Protein AF-A0A8R1HX27-F1 (afdb_monomer_lite)

Sequence (91 aa):
MELHINETWKYISKMPGGLNVTPKLHALLEHTIPFVQLHRTLGLTFEQGIEALHAAFNKFFLRFVSIRHPSEKYILCFRSLLYMNFINHSN

Organism: Caenorhabditis japonica (NCBI:txid281687)

Secondary structure (DSSP, 8-state):
-HHHHHHHHHHHTTSPTTPPPPHHHHIIIIIHHHHHHHHS-SSTT-THHHHHHHHHHHHHHHHTTT---HHHHHHHHHHHHHHTTSS----

Radius of gyration: 21.1 Å; chains: 1; bounding box: 50×17×49 Å

Structure (mmCIF, N/CA/C/O backbone):
data_AF-A0A8R1HX27-F1
#
_entry.id   AF-A0A8R1HX27-F1
#
loop_
_atom_site.group_PDB
_atom_site.id
_atom_site.type_symbol
_atom_site.label_atom_id
_atom_site.label_alt_id
_atom_site.label_comp_id
_atom_site.label_asym_id
_atom_site.label_entity_id
_atom_site.label_seq_id
_atom_site.pdbx_PDB_ins_code
_atom_site.Cartn_x
_atom_site.Cartn_y
_atom_site.Cartn_z
_atom_site.occupancy
_atom_site.B_iso_or_equiv
_atom_site.auth_seq_id
_atom_site.auth_comp_id
_atom_site.auth_asym_id
_atom_site.auth_atom_id
_atom_site.pdbx_PDB_model_num
ATOM 1 N N . MET A 1 1 ? 8.148 7.258 -20.013 1.00 79.50 1 MET A N 1
ATOM 2 C CA . MET A 1 1 ? 8.431 6.193 -19.024 1.00 79.50 1 MET A CA 1
ATOM 3 C C . MET A 1 1 ? 9.482 5.234 -19.561 1.00 79.50 1 MET A C 1
ATOM 5 O O . MET A 1 1 ? 10.517 5.104 -18.931 1.00 79.50 1 MET A O 1
ATOM 9 N N . GLU A 1 2 ? 9.274 4.654 -20.745 1.00 85.81 2 GLU A N 1
ATOM 10 C CA . GLU A 1 2 ? 10.221 3.719 -21.377 1.00 85.81 2 GLU A CA 1
ATOM 11 C C . GLU A 1 2 ? 11.626 4.308 -21.583 1.00 85.81 2 GLU A C 1
ATOM 13 O O . GLU A 1 2 ? 12.607 3.700 -21.169 1.00 85.81 2 GLU A O 1
ATOM 18 N N . LEU A 1 3 ? 11.722 5.545 -22.094 1.00 89.56 3 LEU A N 1
ATOM 19 C CA . LEU A 1 3 ? 12.992 6.277 -22.216 1.00 89.56 3 LEU A CA 1
ATOM 20 C C . LEU A 1 3 ? 13.787 6.288 -20.895 1.00 89.5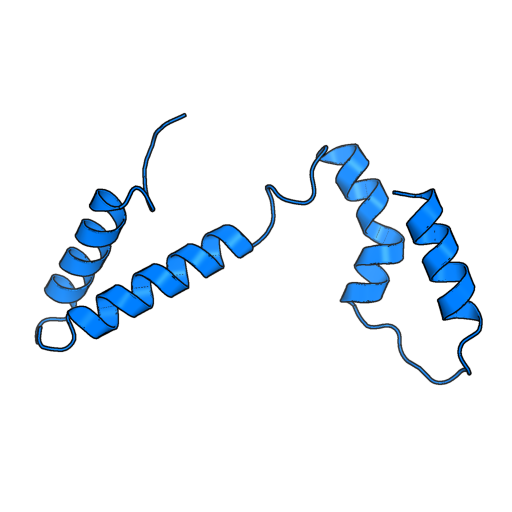6 3 LEU A C 1
ATOM 22 O O . LEU A 1 3 ? 14.963 5.949 -20.877 1.00 89.56 3 LEU A O 1
ATOM 26 N N . HIS A 1 4 ? 13.129 6.620 -19.783 1.00 89.25 4 HIS A N 1
ATOM 27 C CA . HIS A 1 4 ? 13.778 6.737 -18.475 1.00 89.25 4 HIS A CA 1
ATOM 28 C C . HIS A 1 4 ? 14.156 5.383 -17.865 1.00 89.25 4 HIS A C 1
ATOM 30 O O . HIS A 1 4 ? 15.161 5.287 -17.162 1.00 89.25 4 HIS A O 1
ATOM 36 N N . ILE A 1 5 ? 13.388 4.326 -18.145 1.00 90.00 5 ILE A N 1
ATOM 37 C CA . ILE A 1 5 ? 13.754 2.954 -17.762 1.00 90.00 5 ILE A CA 1
ATOM 38 C C . ILE A 1 5 ? 15.014 2.521 -18.523 1.00 90.00 5 ILE A C 1
ATOM 40 O O . ILE A 1 5 ? 15.959 2.024 -17.911 1.00 90.00 5 ILE A O 1
ATOM 44 N N . ASN A 1 6 ? 15.088 2.819 -19.822 1.00 89.25 6 ASN A N 1
ATOM 45 C CA . ASN A 1 6 ? 16.264 2.532 -20.646 1.00 89.25 6 ASN A CA 1
ATOM 46 C C . ASN A 1 6 ? 17.501 3.335 -20.205 1.00 89.25 6 ASN A C 1
ATOM 48 O O . ASN A 1 6 ? 18.613 2.803 -20.163 1.00 89.25 6 ASN A O 1
ATOM 52 N N . GLU A 1 7 ? 17.324 4.602 -19.823 1.00 91.94 7 GLU A N 1
ATOM 53 C CA . GLU A 1 7 ? 18.388 5.408 -19.217 1.00 91.94 7 GLU A CA 1
ATOM 54 C C . GLU A 1 7 ? 18.863 4.799 -17.896 1.00 91.94 7 GLU A C 1
ATOM 56 O O . GLU A 1 7 ? 20.066 4.655 -17.683 1.00 91.94 7 GLU A O 1
ATOM 61 N N . THR A 1 8 ? 17.935 4.371 -17.039 1.00 88.12 8 THR A N 1
ATOM 62 C CA . THR A 1 8 ? 18.244 3.732 -15.753 1.00 88.12 8 THR A CA 1
ATOM 63 C C . THR A 1 8 ? 19.063 2.456 -15.953 1.00 88.12 8 THR A C 1
ATOM 65 O O . THR A 1 8 ? 20.102 2.286 -15.311 1.00 88.12 8 THR A O 1
ATOM 68 N N . TRP A 1 9 ? 18.670 1.602 -16.903 1.00 86.56 9 TRP A N 1
ATOM 69 C CA . TRP A 1 9 ? 19.433 0.407 -17.266 1.00 86.56 9 TRP A CA 1
ATOM 70 C C . TRP A 1 9 ? 20.864 0.737 -17.701 1.00 86.56 9 TRP A C 1
ATOM 72 O O . TRP A 1 9 ? 21.813 0.127 -17.213 1.00 86.56 9 TRP A O 1
ATOM 82 N N . LYS A 1 10 ? 21.041 1.762 -18.544 1.00 88.56 10 LYS A N 1
ATOM 83 C CA . LYS A 1 10 ? 22.356 2.207 -19.039 1.00 88.56 10 LYS A CA 1
ATOM 84 C C . LYS A 1 10 ? 23.315 2.648 -17.926 1.00 88.56 10 LYS A C 1
ATOM 86 O O . LYS A 1 10 ? 24.532 2.579 -18.110 1.00 88.56 10 LYS A O 1
ATOM 91 N N . TYR A 1 11 ? 22.806 3.156 -16.804 1.00 87.69 11 TYR A N 1
ATOM 92 C CA . TYR A 1 11 ? 23.635 3.502 -15.646 1.00 87.69 11 TYR A CA 1
ATOM 93 C C . TYR A 1 11 ? 23.929 2.284 -14.771 1.00 87.69 11 TYR A C 1
ATOM 95 O O . TYR A 1 11 ? 25.073 2.096 -14.360 1.00 87.69 11 TYR A O 1
ATOM 103 N N . ILE A 1 12 ? 22.931 1.430 -14.540 1.00 85.88 12 ILE A N 1
ATOM 104 C CA . ILE A 1 12 ? 23.076 0.206 -13.740 1.00 85.88 12 ILE A CA 1
ATOM 105 C C . ILE A 1 12 ? 24.053 -0.770 -14.403 1.00 85.88 12 ILE A C 1
ATOM 107 O O . ILE A 1 12 ? 24.899 -1.345 -13.724 1.00 85.88 12 ILE A O 1
ATOM 111 N N . SER A 1 13 ? 24.024 -0.890 -15.732 1.00 83.50 13 SER A N 1
ATOM 112 C CA . SER A 1 13 ? 24.922 -1.763 -16.497 1.00 83.50 13 SER A CA 1
ATOM 113 C C . SER A 1 13 ? 26.400 -1.356 -16.424 1.00 83.50 13 SER A C 1
ATOM 115 O O . SER A 1 13 ? 27.264 -2.108 -16.866 1.00 83.50 13 SER A O 1
ATOM 117 N N . LYS A 1 14 ? 26.703 -0.153 -15.917 1.00 86.62 14 LYS A N 1
ATOM 118 C CA . LYS A 1 14 ? 28.071 0.349 -15.706 1.00 86.62 14 LYS A CA 1
ATOM 119 C C . LYS A 1 14 ? 28.580 0.109 -14.286 1.00 86.62 14 LYS A C 1
ATOM 121 O O . LYS A 1 14 ? 29.741 0.406 -14.009 1.00 86.62 14 LYS A O 1
ATOM 126 N N . MET A 1 15 ? 27.726 -0.366 -13.379 1.00 83.00 15 MET A N 1
ATOM 127 C CA . MET A 1 15 ? 28.147 -0.712 -12.026 1.00 83.00 15 MET A CA 1
ATOM 128 C C . MET A 1 15 ? 29.063 -1.945 -12.069 1.00 83.00 15 MET A C 1
ATOM 130 O O . MET A 1 15 ? 28.878 -2.816 -12.923 1.00 83.00 15 MET A O 1
ATOM 134 N N . PRO A 1 16 ? 30.071 -2.028 -11.184 1.00 79.62 16 PRO A N 1
ATOM 135 C CA . PRO A 1 16 ? 30.990 -3.160 -11.152 1.00 79.62 16 PRO A CA 1
ATOM 136 C C . PRO A 1 16 ? 30.240 -4.489 -10.968 1.00 79.62 16 PRO A C 1
ATOM 138 O O . PRO A 1 16 ? 29.264 -4.573 -10.220 1.00 79.62 16 PRO A O 1
ATOM 141 N N . GLY A 1 17 ? 30.699 -5.525 -11.676 1.00 72.25 17 GLY A N 1
ATOM 142 C CA . GLY A 1 17 ? 30.103 -6.862 -11.633 1.00 72.25 17 GLY A CA 1
ATOM 143 C C . GLY A 1 17 ? 30.158 -7.496 -10.237 1.00 72.25 17 GLY A C 1
ATOM 144 O O . GLY A 1 17 ? 31.029 -7.175 -9.432 1.00 72.25 17 GLY A O 1
ATOM 145 N N . GLY A 1 18 ? 29.219 -8.408 -9.962 1.00 67.19 18 GLY A N 1
ATOM 146 C CA . GLY A 1 18 ? 29.076 -9.096 -8.667 1.00 67.19 18 GLY A CA 1
ATOM 147 C C . GLY A 1 18 ? 27.867 -8.650 -7.837 1.00 67.19 18 GLY A C 1
ATOM 148 O O . GLY A 1 18 ? 27.602 -9.220 -6.781 1.00 67.19 18 GLY A O 1
ATOM 149 N N . LEU A 1 19 ? 27.106 -7.663 -8.315 1.00 72.00 19 LEU A N 1
ATOM 150 C CA . LEU A 1 19 ? 25.850 -7.243 -7.703 1.00 72.00 19 LEU A CA 1
ATOM 151 C C . LEU A 1 19 ? 24.681 -8.030 -8.305 1.00 72.00 19 LEU A C 1
ATOM 153 O O . LEU A 1 19 ? 24.434 -7.975 -9.509 1.00 72.00 19 LEU A O 1
ATOM 157 N N . ASN A 1 20 ? 23.945 -8.751 -7.459 1.00 79.12 20 ASN A N 1
ATOM 158 C CA . ASN A 1 20 ? 22.704 -9.405 -7.862 1.00 79.12 20 ASN A CA 1
ATOM 159 C C . ASN A 1 20 ? 21.595 -8.363 -8.060 1.00 79.12 20 ASN A C 1
ATOM 161 O O . ASN A 1 20 ? 21.430 -7.446 -7.252 1.00 79.12 20 ASN A O 1
ATOM 165 N N . VAL A 1 21 ? 20.796 -8.533 -9.113 1.00 82.94 21 VAL A N 1
ATOM 166 C CA . VAL A 1 21 ? 19.611 -7.705 -9.361 1.00 82.94 21 VAL A CA 1
ATOM 167 C C . VAL A 1 21 ? 18.519 -8.096 -8.367 1.00 82.94 21 VAL A C 1
ATOM 169 O O . VAL A 1 21 ? 18.188 -9.272 -8.221 1.00 82.94 21 VAL A O 1
ATOM 172 N N . THR A 1 22 ? 17.936 -7.115 -7.675 1.00 89.12 22 THR A N 1
ATOM 173 C CA . THR A 1 22 ? 16.792 -7.390 -6.798 1.00 89.12 22 THR A CA 1
ATOM 174 C C . THR A 1 22 ? 15.544 -7.699 -7.632 1.00 89.12 22 THR A C 1
ATOM 176 O O . THR A 1 22 ? 15.365 -7.110 -8.701 1.00 89.12 22 THR A O 1
ATOM 179 N N . PRO A 1 23 ? 14.616 -8.542 -7.144 1.00 90.06 23 PRO A N 1
ATOM 180 C CA . PRO A 1 23 ? 13.369 -8.824 -7.859 1.00 90.06 23 PRO A CA 1
ATOM 181 C C . PRO A 1 23 ? 12.571 -7.562 -8.221 1.00 90.06 23 PRO A C 1
ATOM 183 O O . PRO A 1 23 ? 12.003 -7.478 -9.305 1.00 90.06 23 PRO A O 1
ATOM 186 N N . LYS A 1 24 ? 12.583 -6.543 -7.348 1.00 89.69 24 LYS A N 1
ATOM 187 C CA . LYS A 1 24 ? 11.925 -5.251 -7.605 1.00 89.69 24 LYS A CA 1
ATOM 188 C C . LYS A 1 24 ? 12.579 -4.485 -8.752 1.00 89.69 24 LYS A C 1
ATOM 190 O O . LYS A 1 24 ? 11.876 -3.890 -9.560 1.00 89.69 24 LYS A O 1
ATOM 195 N N . LEU A 1 25 ? 13.909 -4.511 -8.836 1.00 88.81 25 LEU A N 1
ATOM 196 C CA . LEU A 1 25 ? 14.628 -3.873 -9.932 1.00 88.81 25 LEU A CA 1
ATOM 197 C C . LEU A 1 25 ? 14.386 -4.603 -11.260 1.00 88.81 25 LEU A C 1
ATOM 199 O O . LEU A 1 25 ? 14.134 -3.952 -12.266 1.00 88.81 25 LEU A O 1
ATOM 203 N N . HIS A 1 26 ? 14.377 -5.939 -11.259 1.00 89.44 26 HIS A N 1
ATOM 204 C CA . HIS A 1 26 ? 14.007 -6.723 -12.441 1.00 89.44 26 HIS A CA 1
ATOM 205 C C . HIS A 1 26 ? 12.572 -6.413 -12.907 1.00 89.44 26 HIS A C 1
ATOM 207 O O . HIS A 1 26 ? 12.349 -6.156 -14.087 1.00 89.44 26 HIS A O 1
ATOM 213 N N . ALA A 1 27 ? 11.609 -6.350 -11.981 1.00 91.06 27 ALA A N 1
ATOM 214 C CA . ALA A 1 27 ? 10.228 -5.962 -12.280 1.00 91.06 27 ALA A CA 1
ATOM 215 C C . ALA A 1 27 ? 10.107 -4.543 -12.856 1.00 91.06 27 ALA A C 1
ATOM 217 O O . ALA A 1 27 ? 9.319 -4.311 -13.777 1.00 91.06 27 ALA A O 1
ATOM 218 N N . LEU A 1 28 ? 10.909 -3.602 -12.350 1.00 90.69 28 LEU A N 1
ATOM 219 C CA . LEU A 1 28 ? 10.940 -2.235 -12.859 1.00 90.69 28 LEU A CA 1
ATOM 220 C C . LEU A 1 28 ? 11.419 -2.176 -14.315 1.00 90.69 28 LEU A C 1
ATOM 222 O O . LEU A 1 28 ? 10.819 -1.478 -15.128 1.00 90.69 28 LEU A O 1
ATOM 226 N N . LEU A 1 29 ? 12.495 -2.896 -14.629 1.00 90.50 29 LEU A N 1
ATOM 227 C CA . LEU A 1 29 ? 13.145 -2.830 -15.936 1.00 90.50 29 LEU A CA 1
ATOM 228 C C . LEU A 1 29 ? 12.379 -3.609 -17.012 1.00 90.50 29 LEU A C 1
ATOM 230 O O . LEU A 1 29 ? 12.172 -3.086 -18.102 1.00 90.50 29 LEU A O 1
ATOM 234 N N . GLU A 1 30 ? 11.914 -4.817 -16.692 1.00 90.00 30 GLU A N 1
ATOM 235 C CA . GLU A 1 30 ? 11.378 -5.747 -17.696 1.00 90.00 30 GLU A CA 1
ATOM 236 C C . GLU A 1 30 ? 9.845 -5.750 -17.767 1.00 90.00 30 GLU A C 1
ATOM 238 O O . GLU A 1 30 ? 9.264 -5.899 -18.840 1.00 90.00 30 GLU A O 1
ATOM 243 N N . HIS A 1 31 ? 9.159 -5.569 -16.633 1.00 91.25 31 HIS A N 1
ATOM 244 C CA . HIS A 1 31 ? 7.720 -5.866 -16.531 1.00 91.25 31 HIS A CA 1
ATOM 245 C C . HIS A 1 31 ? 6.835 -4.623 -16.405 1.00 91.25 31 HIS A C 1
ATOM 247 O O . HIS A 1 31 ? 5.639 -4.675 -16.688 1.00 91.25 31 HIS A O 1
ATOM 253 N N . THR A 1 32 ? 7.410 -3.480 -16.033 1.00 90.31 32 THR A N 1
ATOM 254 C CA . THR A 1 32 ? 6.644 -2.255 -15.755 1.00 90.31 32 THR A CA 1
ATOM 255 C C . THR A 1 32 ? 6.041 -1.639 -17.015 1.00 90.31 32 THR A C 1
ATOM 257 O O . THR A 1 32 ? 4.865 -1.289 -17.007 1.00 90.31 32 THR A O 1
ATOM 260 N N . ILE A 1 33 ? 6.791 -1.533 -18.118 1.00 90.75 33 ILE A N 1
ATOM 261 C CA . ILE A 1 33 ? 6.250 -0.983 -19.375 1.00 90.75 33 ILE A CA 1
ATOM 262 C C . ILE A 1 33 ? 5.116 -1.850 -19.941 1.00 90.75 33 ILE A C 1
ATOM 264 O O . ILE A 1 33 ? 4.041 -1.288 -20.178 1.00 90.75 33 ILE A O 1
ATOM 268 N N . PRO A 1 34 ? 5.279 -3.183 -20.084 1.00 91.25 34 PRO A N 1
ATOM 269 C CA . PRO A 1 34 ? 4.184 -4.055 -20.508 1.00 91.25 34 PRO A CA 1
ATOM 270 C C . PRO A 1 34 ? 2.941 -3.918 -19.623 1.00 91.25 34 PRO A C 1
ATOM 272 O O . PRO A 1 34 ? 1.823 -3.807 -20.127 1.00 91.25 34 PRO A O 1
ATOM 275 N N . PHE A 1 35 ? 3.132 -3.856 -18.302 1.00 90.38 35 PHE A N 1
ATOM 276 C CA . PHE A 1 35 ? 2.032 -3.717 -17.354 1.00 90.38 35 PHE A CA 1
ATOM 277 C C . PHE A 1 35 ? 1.266 -2.400 -17.541 1.00 90.38 35 PHE A C 1
ATOM 279 O O . PHE A 1 35 ? 0.037 -2.405 -17.611 1.00 90.38 35 PHE A O 1
ATOM 286 N N . VAL A 1 36 ? 1.968 -1.269 -17.678 1.00 89.50 36 VAL A N 1
ATOM 287 C CA . VAL A 1 36 ? 1.326 0.041 -17.891 1.00 89.50 36 VAL A CA 1
ATOM 288 C C . VAL A 1 36 ? 0.610 0.112 -19.224 1.00 89.50 36 VAL A C 1
ATOM 290 O O . VAL A 1 36 ? -0.473 0.685 -19.297 1.00 89.50 36 VAL A O 1
ATOM 293 N N . GLN A 1 37 ? 1.185 -0.458 -20.278 1.00 90.50 37 GLN A N 1
ATOM 294 C CA . GLN A 1 37 ? 0.537 -0.488 -21.586 1.00 90.50 37 GLN A CA 1
ATOM 295 C C . GLN A 1 37 ? -0.774 -1.284 -21.539 1.00 90.50 37 GLN A C 1
ATOM 297 O O . GLN A 1 37 ? -1.777 -0.839 -22.099 1.00 90.50 37 GLN A O 1
ATOM 302 N N . LEU A 1 38 ? -0.784 -2.412 -20.823 1.00 91.50 38 LEU A N 1
ATOM 303 C CA . LEU A 1 38 ? -1.959 -3.267 -20.677 1.00 91.50 38 LEU A CA 1
ATOM 304 C C . LEU A 1 38 ? -3.031 -2.649 -19.765 1.00 91.50 38 LEU A C 1
ATOM 306 O O . LEU A 1 38 ? -4.195 -2.553 -20.148 1.00 91.50 38 LEU A O 1
ATOM 310 N N . HIS A 1 39 ? -2.648 -2.218 -18.563 1.00 89.00 39 HIS A N 1
ATOM 311 C CA . HIS A 1 39 ? -3.586 -1.805 -17.514 1.00 89.00 39 HIS A CA 1
ATOM 312 C C . HIS A 1 39 ? -3.818 -0.294 -17.446 1.00 89.00 39 HIS A C 1
ATOM 314 O O . HIS A 1 39 ? -4.692 0.162 -16.710 1.00 89.00 39 HIS A O 1
ATOM 320 N N . ARG A 1 40 ? -3.049 0.499 -18.205 1.00 88.88 40 ARG A N 1
ATOM 321 C CA . ARG A 1 40 ? -3.099 1.974 -18.237 1.00 88.88 40 ARG A CA 1
ATOM 322 C C . ARG A 1 40 ? -2.892 2.635 -16.870 1.00 88.88 40 ARG A C 1
ATOM 324 O O . ARG A 1 40 ? -3.268 3.785 -16.665 1.00 88.88 40 ARG A O 1
ATOM 331 N N . THR A 1 41 ? -2.291 1.913 -15.928 1.00 85.06 41 THR A N 1
ATOM 332 C CA . THR A 1 41 ? -2.049 2.360 -14.557 1.00 85.06 41 THR A CA 1
ATOM 333 C C . THR A 1 41 ? -0.913 1.559 -13.931 1.00 85.06 41 THR A C 1
ATOM 335 O O . THR A 1 41 ? -0.694 0.405 -14.285 1.00 85.06 41 THR A O 1
ATOM 338 N N . LEU A 1 42 ? -0.207 2.176 -12.984 1.00 81.06 42 LEU A N 1
ATOM 339 C CA . LEU A 1 42 ? 0.599 1.477 -11.971 1.00 81.06 42 LEU A CA 1
ATOM 340 C C . LEU A 1 42 ? -0.063 1.540 -10.595 1.00 81.06 42 LEU A C 1
ATOM 342 O O . LEU A 1 42 ? 0.148 0.669 -9.763 1.00 81.06 42 LEU A O 1
ATOM 346 N N . GLY A 1 43 ? -0.852 2.593 -10.359 1.00 74.25 43 GLY A N 1
ATOM 347 C CA . GLY A 1 43 ? -1.311 2.995 -9.035 1.00 74.25 43 GLY A CA 1
ATOM 348 C C . GLY A 1 43 ? -2.531 2.240 -8.528 1.00 74.25 43 GLY A C 1
ATOM 349 O O . GLY A 1 43 ? -2.631 1.977 -7.335 1.00 74.25 43 GLY A O 1
ATOM 350 N N . LEU A 1 44 ? -3.457 1.886 -9.425 1.00 73.75 44 LEU A N 1
ATOM 351 C CA . LEU A 1 44 ? -4.746 1.302 -9.030 1.00 73.75 44 LEU A CA 1
ATOM 352 C C . LEU A 1 44 ? -4.620 -0.132 -8.504 1.00 73.75 44 LEU A C 1
ATOM 354 O O . LEU A 1 44 ? -5.507 -0.603 -7.803 1.00 73.75 44 LEU A O 1
ATOM 358 N N . THR A 1 45 ? -3.523 -0.817 -8.827 1.00 70.56 45 THR A N 1
ATOM 359 C CA . THR A 1 45 ? -3.247 -2.191 -8.391 1.00 70.56 45 THR A CA 1
ATOM 360 C C . THR A 1 45 ? -2.277 -2.260 -7.215 1.00 70.56 45 THR A C 1
ATOM 362 O O . THR A 1 45 ? -1.877 -3.356 -6.832 1.00 70.56 45 THR A O 1
ATOM 365 N N . PHE A 1 46 ? -1.852 -1.124 -6.653 1.00 81.19 46 PHE A N 1
ATOM 366 C CA . PHE A 1 46 ? -0.916 -1.139 -5.534 1.00 81.19 46 PHE A CA 1
ATOM 367 C C . PHE A 1 46 ? -1.584 -1.503 -4.210 1.00 81.19 46 PHE A C 1
ATOM 369 O O . PHE A 1 46 ? -2.695 -1.085 -3.890 1.00 81.19 46 PHE A O 1
ATOM 376 N N . GLU A 1 47 ? -0.809 -2.186 -3.373 1.00 87.50 47 GLU A N 1
ATOM 377 C CA . GLU A 1 47 ? -1.178 -2.566 -2.007 1.00 87.50 47 GLU A CA 1
ATOM 378 C C . GLU A 1 47 ? -1.282 -1.364 -1.054 1.00 87.50 47 GLU A C 1
ATOM 380 O O . GLU A 1 47 ? -1.804 -1.499 0.047 1.00 87.50 47 GLU A O 1
ATOM 385 N N . GLN A 1 48 ? -0.864 -0.167 -1.483 1.00 86.62 48 GLN A N 1
ATOM 386 C CA . GLN A 1 48 ? -0.876 1.055 -0.670 1.00 86.62 48 GLN A CA 1
ATOM 387 C C . GLN A 1 48 ? -2.259 1.377 -0.079 1.00 86.62 48 GLN A C 1
ATOM 389 O O . GLN A 1 48 ? -2.354 1.823 1.062 1.00 86.62 48 GLN A O 1
ATOM 394 N N . GLY A 1 49 ? -3.345 1.108 -0.814 1.00 85.19 49 GLY A N 1
ATOM 395 C CA . GLY A 1 49 ? -4.704 1.275 -0.284 1.00 85.19 49 GLY A CA 1
ATOM 396 C C . GLY A 1 49 ? -5.017 0.314 0.870 1.00 85.19 49 GLY A C 1
ATOM 397 O O . GLY A 1 49 ? -5.614 0.710 1.872 1.00 85.19 49 GLY A O 1
ATOM 398 N N . ILE A 1 50 ? -4.554 -0.934 0.765 1.00 88.62 50 ILE A N 1
ATOM 399 C CA . ILE A 1 50 ? -4.706 -1.960 1.805 1.00 88.62 50 ILE A CA 1
ATOM 400 C C . ILE A 1 50 ? -3.824 -1.619 3.012 1.00 88.62 50 ILE A C 1
ATOM 402 O O . ILE A 1 50 ? -4.280 -1.698 4.151 1.00 88.62 50 ILE A O 1
ATOM 406 N N . GLU A 1 51 ? -2.587 -1.178 2.785 1.00 91.81 51 GLU A N 1
ATOM 407 C CA . GLU A 1 51 ? -1.674 -0.739 3.845 1.00 91.81 51 GLU A CA 1
ATOM 408 C C . GLU A 1 51 ? -2.246 0.447 4.637 1.00 91.81 51 GLU A C 1
ATOM 410 O O . GLU A 1 51 ? -2.219 0.445 5.872 1.00 91.81 51 GLU A O 1
ATOM 415 N N . ALA A 1 52 ? -2.837 1.429 3.949 1.00 89.44 52 ALA A N 1
ATOM 416 C CA . ALA A 1 52 ? -3.505 2.558 4.588 1.00 89.44 52 ALA A CA 1
ATOM 417 C C . ALA A 1 52 ? -4.707 2.109 5.439 1.00 89.44 52 ALA A C 1
ATOM 419 O O . ALA A 1 52 ? -4.879 2.579 6.570 1.00 89.44 52 ALA A O 1
ATOM 420 N N . LEU A 1 53 ? -5.509 1.161 4.937 1.00 91.00 53 LEU A N 1
ATOM 421 C CA . LEU A 1 53 ? -6.615 0.566 5.689 1.00 91.00 53 LEU A CA 1
ATOM 422 C C . LEU A 1 53 ? -6.115 -0.174 6.938 1.00 91.00 53 LEU A C 1
ATOM 424 O O . LEU A 1 53 ? -6.664 0.017 8.025 1.00 91.00 53 LEU A O 1
ATOM 428 N N . HIS A 1 54 ? -5.056 -0.977 6.816 1.00 93.25 54 HIS A N 1
ATOM 429 C CA . HIS A 1 54 ? -4.439 -1.678 7.945 1.00 93.25 54 HIS A CA 1
ATOM 430 C C . HIS A 1 54 ? -3.922 -0.708 9.013 1.00 93.25 54 HIS A C 1
ATOM 432 O O . HIS A 1 54 ? -4.160 -0.916 10.206 1.00 93.25 54 HIS A O 1
ATOM 438 N N . ALA A 1 55 ? -3.264 0.380 8.612 1.00 94.12 55 ALA A N 1
ATOM 439 C CA . ALA A 1 55 ? -2.803 1.405 9.543 1.00 94.12 55 ALA A CA 1
ATOM 440 C C . ALA A 1 55 ? -3.976 2.064 10.295 1.00 94.12 55 ALA A C 1
ATOM 442 O O . ALA A 1 55 ? -3.926 2.217 11.522 1.00 94.12 55 ALA A O 1
ATOM 443 N N . ALA A 1 56 ? -5.059 2.400 9.586 1.00 93.12 56 ALA A N 1
ATOM 444 C CA . ALA A 1 56 ? -6.273 2.948 10.189 1.00 93.12 56 ALA A CA 1
ATOM 445 C C . ALA A 1 56 ? -6.929 1.953 11.161 1.00 93.12 56 ALA A C 1
ATOM 447 O O . ALA A 1 56 ? -7.280 2.322 12.285 1.00 93.12 56 ALA A O 1
ATOM 448 N N . PHE A 1 57 ? -7.033 0.681 10.772 1.00 94.31 57 PHE A N 1
AT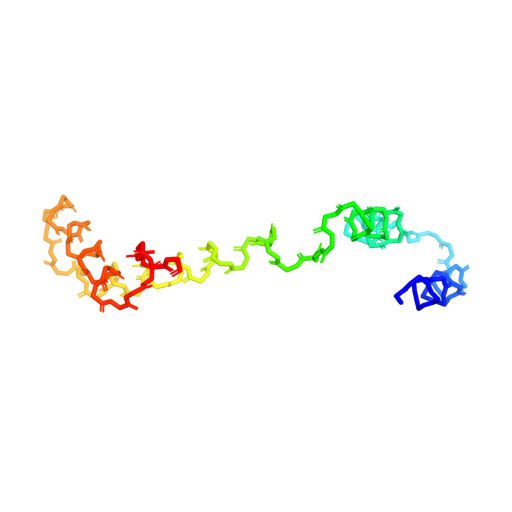OM 449 C CA . PHE A 1 57 ? -7.555 -0.379 11.628 1.00 94.31 57 PHE A CA 1
ATOM 450 C C . PHE A 1 57 ? -6.737 -0.516 12.918 1.00 94.31 57 PHE A C 1
ATOM 452 O O . PHE A 1 57 ? -7.309 -0.487 14.007 1.00 94.31 57 PHE A O 1
ATOM 459 N N . ASN A 1 58 ? -5.405 -0.578 12.825 1.00 94.88 58 ASN A N 1
ATOM 460 C CA . ASN A 1 58 ? -4.523 -0.696 13.990 1.00 94.88 58 ASN A CA 1
ATOM 461 C C . ASN A 1 58 ? -4.680 0.481 14.960 1.00 94.88 58 ASN A C 1
ATOM 463 O O . ASN A 1 58 ? -4.719 0.286 16.177 1.00 94.88 58 ASN A O 1
ATOM 467 N N . LYS A 1 59 ? -4.854 1.700 14.438 1.00 94.75 59 LYS A N 1
ATOM 468 C CA . LYS A 1 59 ? -5.145 2.884 15.256 1.00 94.75 59 LYS A CA 1
ATOM 469 C C . LYS A 1 59 ? -6.436 2.715 16.064 1.00 94.75 59 LYS A C 1
ATOM 471 O O . LYS A 1 59 ? -6.459 3.029 17.255 1.00 94.75 59 LYS A O 1
ATOM 476 N N . PHE A 1 60 ? -7.504 2.202 15.453 1.00 93.50 60 PHE A N 1
ATOM 477 C CA . PHE A 1 60 ? -8.759 1.933 16.164 1.00 93.50 60 PHE A CA 1
ATOM 478 C C . PHE A 1 60 ? -8.644 0.754 17.128 1.00 93.50 60 PHE A C 1
ATOM 480 O O . PHE A 1 60 ? -9.163 0.812 18.242 1.00 93.50 60 PHE A O 1
ATOM 487 N N . PHE A 1 61 ? -7.898 -0.278 16.753 1.00 94.06 61 PHE A N 1
ATOM 488 C CA . PHE A 1 61 ? -7.664 -1.430 17.608 1.00 94.06 61 PHE A CA 1
ATOM 489 C C . PHE A 1 61 ? -6.922 -1.048 18.897 1.00 94.06 61 PHE A C 1
ATOM 491 O O . PHE A 1 61 ? -7.243 -1.560 19.971 1.00 94.06 61 PHE A O 1
ATOM 498 N N . LEU A 1 62 ? -5.975 -0.110 18.822 1.00 95.25 62 LEU A N 1
ATOM 499 C CA . LEU A 1 62 ? -5.333 0.479 19.999 1.00 95.25 62 LEU A CA 1
ATOM 500 C C . LEU A 1 62 ? -6.296 1.373 20.791 1.00 95.25 62 LEU A C 1
ATOM 502 O O . LEU A 1 62 ? -6.337 1.295 22.015 1.00 95.25 62 LEU A O 1
ATOM 506 N N . ARG A 1 63 ? -7.124 2.176 20.112 1.00 94.12 63 ARG A N 1
ATOM 507 C CA . ARG A 1 63 ? -8.125 3.038 20.766 1.00 94.12 63 ARG A CA 1
ATOM 508 C C . ARG A 1 63 ? -9.120 2.249 21.622 1.00 94.12 63 ARG A C 1
ATOM 510 O O . ARG A 1 63 ? -9.505 2.717 22.688 1.00 94.12 63 ARG A O 1
ATOM 517 N N . PHE A 1 64 ? -9.526 1.066 21.171 1.00 93.69 64 PHE A N 1
ATOM 518 C CA . PHE A 1 64 ? -10.482 0.203 21.871 1.00 93.69 64 PHE A CA 1
ATOM 519 C C . PHE A 1 64 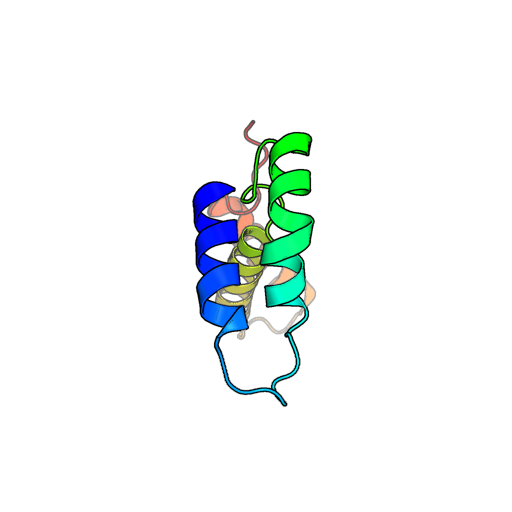? -9.801 -0.899 22.697 1.00 93.69 64 PHE A C 1
ATOM 521 O O . PHE A 1 64 ? -10.392 -1.949 22.936 1.00 93.69 64 PHE A O 1
ATOM 528 N N . VAL A 1 65 ? -8.550 -0.699 23.129 1.00 93.25 65 VAL A N 1
ATOM 529 C CA . VAL A 1 65 ? -7.804 -1.692 23.926 1.00 93.25 65 VAL A CA 1
ATOM 530 C C . VAL A 1 65 ? -8.476 -2.024 25.264 1.00 93.25 65 VAL A C 1
ATOM 532 O O . VAL A 1 65 ? -8.320 -3.132 25.763 1.00 93.25 65 VAL A O 1
ATOM 535 N N . SER A 1 66 ? -9.263 -1.099 25.818 1.00 93.69 66 SER A N 1
ATOM 536 C CA . SER A 1 66 ? -10.013 -1.291 27.065 1.00 93.69 66 SER A CA 1
ATOM 537 C C . SER A 1 66 ? -11.228 -2.219 26.930 1.00 93.69 66 SER A C 1
ATOM 539 O O . SER A 1 66 ? -11.766 -2.664 27.944 1.00 93.69 66 SER A O 1
ATOM 541 N N . ILE A 1 67 ? -11.663 -2.530 25.704 1.00 93.81 67 ILE A N 1
ATOM 542 C CA . ILE A 1 67 ? -12.793 -3.426 25.448 1.00 93.81 67 ILE A CA 1
ATOM 543 C C . ILE A 1 67 ? -12.327 -4.875 25.604 1.00 93.81 67 ILE A C 1
ATOM 545 O O . ILE A 1 67 ? -11.481 -5.355 24.850 1.00 93.81 67 ILE A O 1
ATOM 549 N N . ARG A 1 68 ? -12.893 -5.577 26.594 1.00 90.81 68 ARG A N 1
ATOM 550 C CA . ARG A 1 68 ? -12.501 -6.951 26.951 1.00 90.81 68 ARG A CA 1
ATOM 551 C C . ARG A 1 68 ? -12.981 -7.994 25.948 1.00 9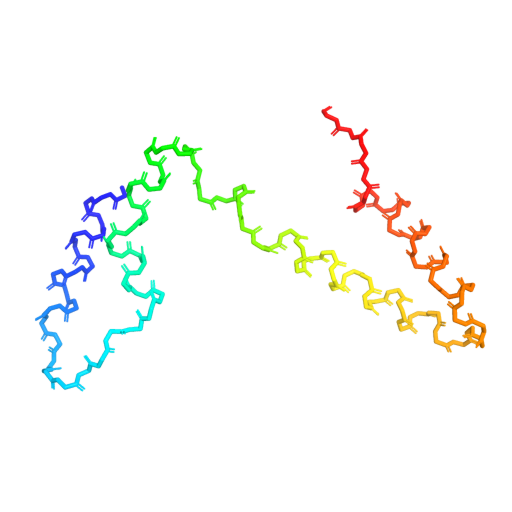0.81 68 ARG A C 1
ATOM 553 O O . ARG A 1 68 ? -12.280 -8.973 25.721 1.00 90.81 68 ARG A O 1
ATOM 560 N N . HIS A 1 69 ? -14.167 -7.802 25.372 1.00 94.19 69 HIS A N 1
ATOM 561 C CA . HIS A 1 69 ? -14.744 -8.745 24.420 1.00 94.19 69 HIS A CA 1
ATOM 562 C C . HIS A 1 69 ? -14.195 -8.478 23.011 1.00 94.19 69 HIS A C 1
ATOM 564 O O . HIS A 1 69 ? -14.471 -7.416 22.443 1.00 94.19 69 HIS A O 1
ATOM 570 N N . PRO A 1 70 ? -13.445 -9.422 22.405 1.00 90.44 70 PRO A N 1
ATOM 571 C CA . PRO A 1 70 ? -12.834 -9.204 21.096 1.00 90.44 70 PRO A CA 1
ATOM 572 C C . PRO A 1 70 ? -13.865 -8.856 20.021 1.00 90.44 70 PRO A C 1
ATOM 574 O O . PRO A 1 70 ? -13.656 -7.919 19.256 1.00 90.44 70 PRO A O 1
ATOM 577 N N . SER A 1 71 ? -15.009 -9.542 19.999 1.00 93.56 71 SER A N 1
ATOM 578 C CA . SER A 1 71 ? -16.070 -9.310 19.012 1.00 93.56 71 SER A CA 1
ATOM 579 C C . SER A 1 71 ? -16.591 -7.870 19.036 1.00 93.56 71 SER A C 1
ATOM 581 O O . SER A 1 71 ? -16.699 -7.236 17.989 1.00 93.56 71 SER A O 1
ATOM 583 N N . GLU A 1 72 ? -16.841 -7.315 20.223 1.00 94.19 72 GLU A N 1
ATOM 584 C CA . GLU A 1 72 ? -17.274 -5.920 20.382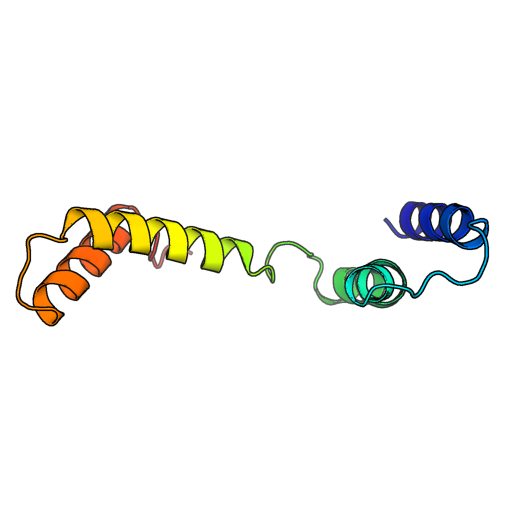 1.00 94.19 72 GLU A CA 1
ATOM 585 C C . GLU A 1 72 ? -16.194 -4.944 19.913 1.00 94.19 72 GLU A C 1
ATOM 587 O O . GLU A 1 72 ? -16.480 -3.971 19.212 1.00 94.19 72 GLU A O 1
ATOM 592 N N . LYS A 1 73 ? -14.931 -5.239 20.233 1.00 93.50 73 LYS A N 1
ATOM 593 C CA . LYS A 1 73 ? -13.782 -4.449 19.792 1.00 93.50 73 LYS A CA 1
ATOM 594 C C . LYS A 1 73 ? -13.680 -4.395 18.265 1.00 93.50 73 LYS A C 1
ATOM 596 O O . LYS A 1 73 ? -13.498 -3.310 17.708 1.00 93.50 73 LYS A O 1
ATOM 601 N N . TYR A 1 74 ? -13.825 -5.533 17.584 1.00 93.81 74 TYR A N 1
ATOM 602 C CA . TYR A 1 74 ? -13.827 -5.587 16.120 1.00 93.81 74 TYR A CA 1
ATOM 603 C C . TYR A 1 74 ? -15.001 -4.798 15.533 1.00 93.81 74 TYR A C 1
ATOM 605 O O . TYR A 1 74 ? -14.785 -3.991 14.630 1.00 93.81 74 TYR A O 1
ATOM 613 N N . ILE A 1 75 ? -16.213 -4.946 16.082 1.00 94.69 75 ILE A N 1
ATOM 614 C CA . ILE A 1 75 ? -17.396 -4.183 15.646 1.00 94.69 75 ILE A CA 1
ATOM 615 C C . ILE A 1 75 ? -17.138 -2.674 15.744 1.00 94.69 75 ILE A C 1
ATOM 617 O O . ILE A 1 75 ? -17.435 -1.934 14.806 1.00 94.69 75 ILE A O 1
ATOM 621 N N . LEU A 1 76 ? -16.547 -2.204 16.845 1.00 93.88 76 LEU A N 1
ATOM 622 C CA . LEU A 1 76 ? -16.216 -0.789 17.027 1.00 93.88 76 LEU A CA 1
ATOM 623 C C . LEU A 1 76 ? -15.151 -0.302 16.033 1.00 93.88 76 LEU A C 1
ATOM 625 O O . LEU A 1 76 ? -15.279 0.805 15.500 1.00 93.88 76 LEU A O 1
ATOM 629 N N . CYS A 1 77 ? -14.138 -1.121 15.732 1.00 93.25 77 CYS A N 1
ATOM 630 C CA . CYS A 1 77 ? -13.146 -0.811 14.698 1.00 93.25 77 CYS A CA 1
ATOM 631 C C . CYS A 1 77 ? -13.801 -0.677 13.316 1.00 93.25 77 CYS A C 1
ATOM 633 O O . CYS A 1 77 ? -13.604 0.337 12.649 1.00 93.25 77 CYS A O 1
ATOM 635 N N . PHE A 1 78 ? -14.633 -1.643 12.914 1.00 91.25 78 PHE A N 1
ATOM 636 C CA . PHE A 1 78 ? -15.338 -1.612 11.628 1.00 91.25 78 PHE A CA 1
ATOM 637 C C . PHE A 1 78 ? -16.288 -0.423 11.512 1.00 91.25 78 PHE A C 1
ATOM 639 O O . PHE A 1 78 ? -16.256 0.291 10.514 1.00 91.25 78 PHE A O 1
ATOM 646 N N . ARG A 1 79 ? -17.079 -0.143 12.555 1.00 92.31 79 ARG A N 1
ATOM 647 C CA . ARG A 1 79 ? -17.939 1.050 12.591 1.00 92.31 79 ARG A CA 1
ATOM 648 C C . ARG A 1 79 ? -17.127 2.330 12.414 1.00 92.31 79 ARG A C 1
ATOM 650 O O . ARG A 1 79 ? -17.541 3.212 11.672 1.00 92.31 79 ARG A O 1
ATOM 657 N N . SER A 1 80 ? -15.962 2.421 13.054 1.00 92.31 80 SER A N 1
ATOM 658 C CA . SER A 1 80 ? -15.091 3.597 12.945 1.00 92.31 80 SER A CA 1
ATOM 659 C C . SER A 1 80 ? -14.509 3.765 11.537 1.00 92.31 80 SER A C 1
ATOM 661 O O . SER A 1 80 ? -14.411 4.889 11.054 1.00 92.31 80 SER A O 1
ATOM 663 N N . LEU A 1 81 ? -14.170 2.663 10.859 1.00 91.25 81 LEU A N 1
ATOM 664 C CA . LEU A 1 81 ? -13.719 2.680 9.464 1.00 91.25 81 LEU A CA 1
ATOM 665 C C . LEU A 1 81 ? -14.829 3.109 8.492 1.00 91.25 81 LEU A C 1
ATOM 667 O O . LEU A 1 81 ? -14.558 3.894 7.584 1.00 91.25 81 LEU A O 1
ATOM 671 N N . LEU A 1 82 ? -16.067 2.654 8.716 1.00 89.06 82 LEU A N 1
ATOM 672 C CA . LEU A 1 82 ? -17.242 3.072 7.941 1.00 89.06 82 LEU A CA 1
ATOM 673 C C . LEU A 1 82 ? -17.509 4.579 8.095 1.00 89.06 82 LEU A C 1
ATOM 675 O O . LEU A 1 82 ? -17.643 5.277 7.097 1.00 89.06 82 LEU A O 1
ATOM 679 N N . TYR A 1 83 ? -17.513 5.109 9.327 1.00 87.00 83 TYR A N 1
ATOM 680 C CA . TYR A 1 83 ? -17.741 6.546 9.566 1.00 87.00 83 TYR A CA 1
ATOM 681 C C . TYR A 1 83 ? -16.684 7.450 8.919 1.00 87.00 83 TYR A C 1
ATOM 683 O O . TYR A 1 83 ? -16.980 8.589 8.570 1.00 87.00 83 TYR A O 1
ATOM 691 N N . MET A 1 84 ? -15.454 6.958 8.767 1.00 82.81 84 MET A N 1
ATOM 692 C CA . MET A 1 84 ? -14.347 7.699 8.154 1.00 82.81 84 MET A CA 1
ATOM 693 C C . MET A 1 84 ? -14.270 7.509 6.630 1.00 82.81 84 MET A C 1
ATOM 695 O O . MET A 1 84 ? -13.295 7.948 6.026 1.00 82.81 84 MET A O 1
ATOM 699 N N . ASN A 1 85 ? -15.255 6.844 6.012 1.00 79.12 85 ASN A N 1
ATOM 700 C CA . ASN A 1 85 ? -15.288 6.506 4.584 1.00 79.12 85 ASN A CA 1
ATOM 701 C C . ASN A 1 85 ? -14.082 5.682 4.084 1.00 79.12 85 ASN A C 1
ATOM 703 O O . ASN A 1 85 ? -13.833 5.631 2.885 1.00 79.12 85 ASN A O 1
ATOM 707 N N . PHE A 1 86 ? -13.350 4.998 4.972 1.00 71.81 86 PHE A N 1
ATOM 708 C CA . PHE A 1 86 ? -12.288 4.061 4.563 1.00 71.81 86 PHE A CA 1
ATOM 709 C C . PHE A 1 86 ? -12.856 2.809 3.889 1.00 71.81 86 PHE A C 1
ATOM 711 O O . PHE A 1 86 ? -12.167 2.132 3.134 1.00 71.81 86 PHE A O 1
ATOM 718 N N . ILE A 1 87 ? -14.113 2.495 4.197 1.00 68.94 87 ILE A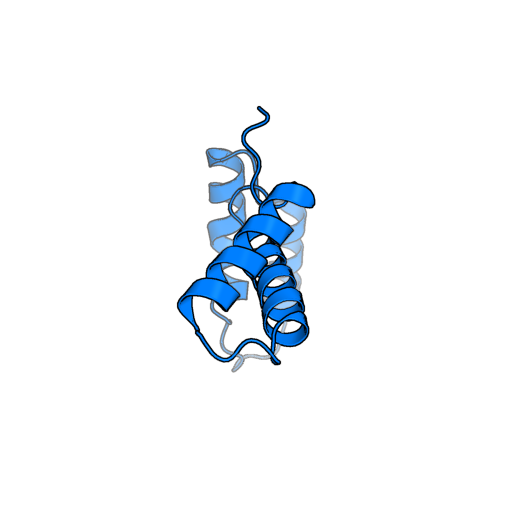 N 1
ATOM 719 C CA . ILE A 1 87 ? -14.880 1.404 3.615 1.00 68.94 87 ILE A CA 1
ATOM 720 C C . ILE A 1 87 ? -16.195 2.047 3.182 1.00 68.94 87 ILE A C 1
ATOM 722 O O . ILE A 1 87 ? -17.107 2.184 3.991 1.00 68.94 87 ILE A O 1
ATOM 726 N N . ASN A 1 88 ? -16.274 2.539 1.949 1.00 65.62 88 ASN A N 1
ATOM 727 C CA . ASN A 1 88 ? -17.511 3.107 1.425 1.00 65.62 88 ASN A CA 1
ATOM 728 C C . ASN A 1 88 ? -17.772 2.615 0.000 1.00 65.62 88 ASN A C 1
ATOM 730 O O . ASN A 1 88 ? -16.840 2.444 -0.782 1.00 65.62 88 ASN A O 1
ATOM 734 N N . HIS A 1 89 ? -19.046 2.399 -0.326 1.00 53.69 89 HIS A N 1
ATOM 735 C CA . HIS A 1 89 ? -19.511 2.149 -1.689 1.00 53.69 89 HIS A CA 1
ATOM 736 C C . HIS A 1 89 ? -19.998 3.483 -2.261 1.00 53.69 89 HIS A C 1
ATOM 738 O O . HIS A 1 89 ? -21.187 3.786 -2.263 1.00 53.69 89 HIS A O 1
ATOM 744 N N . SER A 1 90 ? -19.072 4.316 -2.714 1.00 53.66 90 SER A N 1
ATOM 745 C CA . SER A 1 90 ? -19.401 5.485 -3.528 1.00 53.66 90 SER A CA 1
ATOM 746 C C . SER A 1 90 ? -18.560 5.407 -4.792 1.00 53.66 90 SER A C 1
ATOM 748 O O . SER A 1 90 ? -17.362 5.688 -4.745 1.00 53.66 90 SER A O 1
ATOM 750 N N . ASN A 1 91 ? -19.199 4.919 -5.859 1.00 40.41 91 ASN A N 1
ATOM 751 C CA . ASN A 1 91 ? -18.708 5.006 -7.235 1.00 40.41 91 ASN A CA 1
ATOM 752 C C . ASN A 1 91 ? -18.687 6.463 -7.694 1.00 40.41 91 ASN A C 1
ATOM 754 O O . ASN A 1 91 ? -19.655 7.182 -7.352 1.00 40.41 91 ASN A O 1
#

Foldseek 3Di:
DLVVLVVVCVVVVPPDPDDDQDPVNVCSNPPVVVCCVVVVDDPPPDCVLVVVLVVQLVVQLVVCVVPPDVVVSVVSSVVVCVVVVSPDPDD

pLDDT: mean 86.42, std 9.77, range [40.41, 95.25]